Protein AF-J5MCQ5-F1 (afdb_monomer)

Structure (mmCIF, N/CA/C/O backbone):
data_AF-J5MCQ5-F1
#
_entry.id   AF-J5MCQ5-F1
#
loop_
_atom_site.group_PDB
_atom_site.id
_atom_site.type_symbol
_atom_site.label_atom_id
_atom_site.label_alt_id
_atom_site.label_comp_id
_atom_site.label_asym_id
_atom_site.label_entity_id
_atom_site.label_seq_id
_atom_site.pdbx_PDB_ins_code
_atom_site.Cartn_x
_atom_site.Cartn_y
_atom_site.Cartn_z
_atom_site.occupancy
_atom_site.B_iso_or_equiv
_atom_site.auth_seq_id
_atom_site.auth_comp_id
_atom_site.auth_asym_id
_atom_site.auth_atom_id
_atom_site.pdbx_PDB_model_num
ATOM 1 N N . MET A 1 1 ? -1.131 19.611 -17.550 1.00 36.88 1 MET A N 1
ATOM 2 C CA . MET A 1 1 ? -1.853 19.933 -16.299 1.00 36.88 1 MET A CA 1
ATOM 3 C C . MET A 1 1 ? -2.097 18.632 -15.542 1.00 36.88 1 MET A C 1
ATOM 5 O O . MET A 1 1 ? -2.861 17.817 -16.050 1.00 36.88 1 MET A O 1
ATOM 9 N N . PRO A 1 2 ? -1.422 18.353 -14.414 1.00 51.66 2 PRO A N 1
ATOM 10 C CA . PRO A 1 2 ? -1.713 17.150 -13.644 1.00 51.66 2 PRO A CA 1
ATOM 11 C C . PRO A 1 2 ? -3.091 17.319 -12.992 1.00 51.66 2 PRO A C 1
ATOM 13 O O . PRO A 1 2 ? -3.365 18.347 -12.376 1.00 51.66 2 PRO A O 1
ATOM 16 N N . ARG A 1 3 ? -3.984 16.336 -13.164 1.00 49.41 3 ARG A N 1
ATOM 17 C CA . ARG A 1 3 ? -5.259 16.294 -12.436 1.00 49.41 3 ARG A CA 1
ATOM 18 C C . ARG A 1 3 ? -4.943 16.283 -10.940 1.00 49.41 3 ARG A C 1
ATOM 20 O O . ARG A 1 3 ? -4.369 15.310 -10.451 1.00 49.41 3 ARG A O 1
ATOM 27 N N . LEU A 1 4 ? -5.325 17.346 -10.234 1.00 56.19 4 LEU A N 1
ATOM 28 C CA . LEU A 1 4 ? -5.445 17.340 -8.782 1.00 56.19 4 LEU A CA 1
ATOM 29 C C . LEU A 1 4 ? -6.430 16.220 -8.453 1.00 56.19 4 LEU A C 1
ATOM 31 O O . LEU A 1 4 ? -7.622 16.335 -8.731 1.00 56.19 4 LEU A O 1
ATOM 35 N N . ARG A 1 5 ? -5.920 15.082 -7.973 1.00 52.53 5 ARG A N 1
ATOM 36 C CA . ARG A 1 5 ? -6.782 14.027 -7.450 1.00 52.53 5 ARG A CA 1
ATOM 37 C C . ARG A 1 5 ? -7.557 14.674 -6.317 1.00 52.53 5 ARG A C 1
ATOM 39 O O . ARG A 1 5 ? -6.943 15.187 -5.385 1.00 52.53 5 ARG A O 1
ATOM 46 N N . HIS A 1 6 ? -8.875 14.713 -6.448 1.00 55.25 6 HIS A N 1
ATOM 47 C CA . HIS A 1 6 ? -9.743 15.139 -5.370 1.00 55.25 6 HIS A CA 1
ATOM 48 C C . HIS A 1 6 ? -9.400 14.259 -4.166 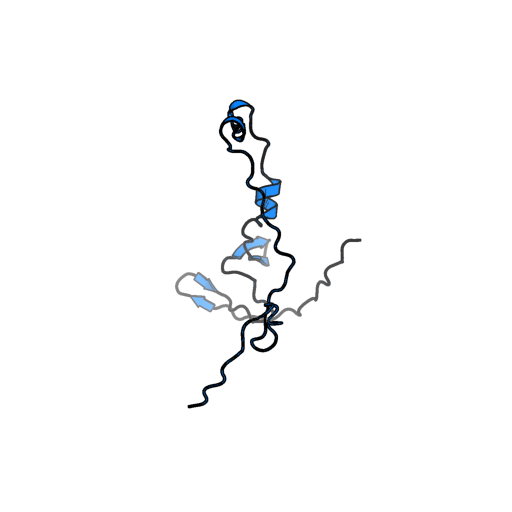1.00 55.25 6 HIS A C 1
ATOM 50 O O . HIS A 1 6 ? -9.578 13.043 -4.207 1.00 55.25 6 HIS A O 1
ATOM 56 N N . TYR A 1 7 ? -8.813 14.863 -3.134 1.00 57.47 7 TYR A N 1
ATOM 57 C CA . TYR A 1 7 ? -8.758 14.262 -1.815 1.00 57.47 7 TYR A CA 1
ATOM 58 C C . TYR A 1 7 ? -10.190 14.350 -1.297 1.00 57.47 7 TYR A C 1
ATOM 60 O O . TYR A 1 7 ? -10.590 15.350 -0.705 1.00 57.47 7 TYR A O 1
ATOM 68 N N . GLU A 1 8 ? -11.014 13.367 -1.653 1.00 59.69 8 GLU A N 1
ATOM 69 C CA . GLU A 1 8 ? -12.301 13.187 -1.000 1.00 59.69 8 GLU A CA 1
ATOM 70 C C . GLU A 1 8 ? -11.990 12.834 0.452 1.00 59.69 8 GLU A C 1
ATOM 72 O O . GLU A 1 8 ? -11.628 11.705 0.786 1.00 59.69 8 GLU A O 1
ATOM 77 N N . THR A 1 9 ? -12.027 13.855 1.308 1.00 65.81 9 THR A N 1
ATOM 78 C CA . THR A 1 9 ? -11.849 13.720 2.748 1.00 65.81 9 THR A CA 1
ATOM 79 C C . THR A 1 9 ? -12.981 12.849 3.272 1.00 65.81 9 THR A C 1
ATOM 81 O O . THR A 1 9 ? -14.069 13.339 3.575 1.00 65.81 9 THR A O 1
ATOM 84 N N . THR A 1 10 ? -12.740 11.544 3.361 1.00 72.12 10 THR A N 1
ATOM 85 C CA . THR A 1 10 ? -13.653 10.645 4.064 1.00 72.12 10 THR A CA 1
ATOM 86 C C . THR A 1 10 ? -13.663 11.084 5.530 1.00 72.12 10 THR A C 1
ATOM 88 O O . THR A 1 10 ? -12.587 11.231 6.120 1.00 72.12 10 THR A O 1
ATOM 91 N N . PRO A 1 11 ? -14.836 11.363 6.125 1.00 79.44 11 PRO A N 1
ATOM 92 C CA . PRO A 1 11 ? -14.906 11.826 7.503 1.00 79.44 11 PRO A CA 1
ATOM 93 C C . PRO A 1 11 ? -14.273 10.785 8.439 1.00 79.44 11 PRO A C 1
ATOM 95 O O . PRO A 1 11 ? -14.470 9.584 8.232 1.00 79.44 11 PRO A O 1
ATOM 98 N N . PRO A 1 12 ? -13.512 11.211 9.464 1.00 80.88 12 PRO A N 1
ATOM 99 C CA . PRO A 1 12 ? -12.844 10.285 10.368 1.00 80.88 12 PRO A CA 1
ATOM 100 C C . PRO A 1 12 ? -13.876 9.396 11.069 1.00 80.88 12 PRO A C 1
ATOM 102 O O . PRO A 1 12 ? -14.873 9.888 11.599 1.00 80.88 12 PRO A O 1
ATOM 105 N N . ARG A 1 13 ? -13.634 8.082 11.086 1.00 83.12 13 ARG A N 1
ATOM 106 C CA . ARG A 1 13 ? -14.445 7.124 11.845 1.00 83.12 13 ARG A CA 1
ATOM 107 C C . ARG A 1 13 ? -13.689 6.645 13.074 1.00 83.12 13 ARG A C 1
ATOM 109 O O . ARG A 1 13 ? -12.519 6.278 12.996 1.00 83.12 13 ARG A O 1
ATOM 116 N N . GLU A 1 14 ? -14.389 6.598 14.200 1.00 86.62 14 GLU A N 1
ATOM 117 C CA . GLU A 1 14 ? -13.889 5.951 15.406 1.00 86.62 14 GLU A CA 1
ATOM 118 C C . GLU A 1 14 ? -14.000 4.428 15.252 1.00 86.62 14 GLU A C 1
ATOM 120 O O . GLU A 1 14 ? -15.057 3.894 14.907 1.00 86.62 14 GLU A O 1
ATOM 125 N N . ALA A 1 15 ? -12.897 3.719 15.490 1.00 87.00 15 ALA A N 1
ATOM 126 C CA . ALA A 1 15 ? -12.843 2.265 15.428 1.00 87.00 15 ALA A CA 1
ATOM 127 C C . ALA A 1 15 ? -12.377 1.697 16.769 1.00 87.00 15 ALA A C 1
ATOM 129 O O . ALA A 1 15 ? -11.441 2.194 17.395 1.00 87.00 15 ALA A O 1
ATOM 130 N N . LYS A 1 16 ? -13.013 0.606 17.202 1.00 89.75 16 LYS A N 1
ATOM 131 C CA . LYS A 1 16 ? -12.652 -0.065 18.450 1.00 89.75 16 LYS A CA 1
ATOM 132 C C . LYS A 1 16 ? -11.384 -0.900 18.270 1.00 89.75 16 LYS A C 1
ATOM 134 O O . LYS A 1 16 ? -11.313 -1.767 17.398 1.00 89.75 16 LYS A O 1
ATOM 139 N N . LEU A 1 17 ? -10.415 -0.680 19.153 1.00 90.50 17 LEU A N 1
ATOM 140 C CA . LEU A 1 17 ? -9.206 -1.491 19.259 1.00 90.50 17 LEU A CA 1
ATOM 141 C C . LEU A 1 17 ? -9.517 -2.822 19.949 1.00 90.50 17 LEU A C 1
ATOM 143 O O . LEU A 1 17 ? -10.204 -2.861 20.972 1.00 90.50 17 LEU A O 1
ATOM 147 N N . PHE A 1 18 ? -8.983 -3.913 19.410 1.00 93.31 18 PHE A N 1
ATOM 148 C CA . PHE A 1 18 ? -9.085 -5.237 20.014 1.00 93.31 18 PHE A CA 1
ATOM 149 C C . PHE A 1 18 ? -7.710 -5.900 20.116 1.00 93.31 18 PHE A C 1
ATOM 151 O O . PHE A 1 18 ? -6.7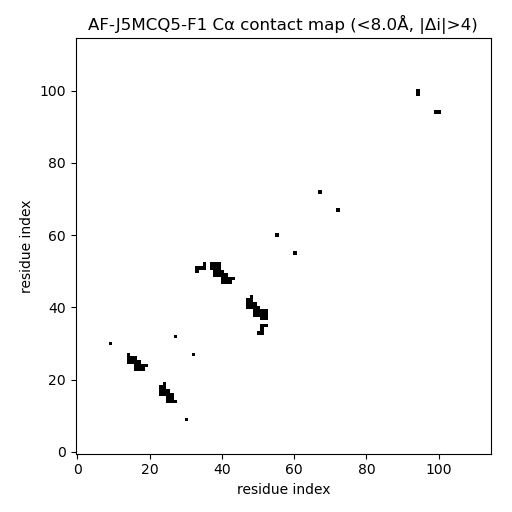50 -5.510 19.451 1.00 93.31 18 PHE A O 1
ATOM 158 N N . ARG A 1 19 ? -7.593 -6.891 21.001 1.00 94.19 19 ARG A N 1
ATOM 159 C CA . ARG A 1 19 ? -6.381 -7.701 21.161 1.00 94.19 19 ARG A CA 1
ATOM 160 C C . ARG A 1 19 ? -6.568 -9.025 20.426 1.00 94.19 19 ARG A C 1
ATOM 162 O O . ARG A 1 19 ? -7.576 -9.695 20.628 1.00 94.19 19 ARG A O 1
ATOM 169 N N . ASN A 1 20 ? -5.597 -9.397 19.597 1.00 91.44 20 ASN A N 1
ATOM 170 C CA . ASN A 1 20 ? -5.461 -10.733 19.028 1.00 91.44 20 ASN A CA 1
ATOM 171 C C . ASN A 1 20 ? -4.247 -11.397 19.687 1.00 91.44 20 ASN A C 1
ATOM 173 O O . ASN A 1 20 ? -3.104 -11.127 19.324 1.00 91.44 20 ASN A O 1
ATOM 177 N N . ASN A 1 21 ? -4.483 -12.226 20.704 1.00 88.69 21 ASN A N 1
ATOM 178 C CA . ASN A 1 21 ? -3.429 -12.812 21.533 1.00 88.69 21 ASN A CA 1
ATOM 179 C C . ASN A 1 21 ? -2.492 -11.735 22.121 1.00 88.69 21 ASN A C 1
ATOM 181 O O . ASN A 1 21 ? -2.883 -10.986 23.015 1.00 88.69 21 ASN A O 1
ATOM 185 N N . LYS A 1 22 ? -1.256 -11.640 21.613 1.00 92.12 22 LYS A N 1
ATOM 186 C CA . LYS A 1 22 ? -0.241 -10.668 22.053 1.00 92.12 22 LYS A CA 1
ATOM 187 C C . LYS A 1 22 ? -0.213 -9.387 21.210 1.00 92.12 22 LYS A C 1
ATOM 189 O O . LYS A 1 22 ? 0.423 -8.422 21.626 1.00 92.12 22 LYS A O 1
ATOM 194 N N . SER A 1 23 ? -0.895 -9.344 20.066 1.00 91.19 23 SER A N 1
ATOM 195 C CA . SER A 1 23 ? -0.930 -8.186 19.168 1.00 91.19 23 SER A CA 1
ATOM 196 C C . SER A 1 23 ? -2.203 -7.357 19.343 1.00 91.19 23 SER A C 1
ATOM 198 O O . SER A 1 23 ? -3.252 -7.839 19.774 1.00 91.19 23 SER A O 1
ATOM 200 N N . GLN A 1 24 ? -2.098 -6.067 19.041 1.00 91.50 24 GLN A N 1
ATOM 201 C CA . GLN A 1 24 ? -3.235 -5.157 18.950 1.00 91.50 24 GLN A CA 1
ATOM 202 C C . GLN A 1 24 ? -3.695 -5.080 17.495 1.00 91.50 24 GLN A C 1
ATOM 204 O O . GLN A 1 24 ? -2.867 -5.078 16.586 1.00 91.50 24 GLN A O 1
ATOM 209 N N . ALA A 1 25 ? -5.004 -5.028 17.279 1.00 90.88 25 ALA A N 1
ATOM 210 C CA . ALA A 1 25 ? -5.602 -4.980 15.957 1.00 90.88 25 ALA A CA 1
ATOM 211 C C . ALA A 1 25 ? -6.773 -3.988 15.920 1.00 90.88 25 ALA A C 1
ATOM 213 O O . ALA A 1 25 ? -7.447 -3.740 16.925 1.00 90.88 25 ALA A O 1
ATOM 214 N N . VAL A 1 26 ? -7.004 -3.426 14.737 1.00 91.12 26 VAL A N 1
ATOM 215 C CA . VAL A 1 26 ? -8.143 -2.565 14.413 1.00 91.12 26 VAL A CA 1
ATOM 216 C C . VAL A 1 26 ? -8.875 -3.182 13.228 1.00 91.12 26 VAL A C 1
ATOM 218 O O . VAL A 1 26 ? -8.243 -3.705 12.311 1.00 91.12 26 VAL A O 1
ATOM 221 N N . ARG A 1 27 ? -10.210 -3.188 13.260 1.00 90.94 27 ARG A N 1
ATOM 222 C CA . ARG A 1 27 ? -11.003 -3.594 12.094 1.00 90.94 27 ARG A CA 1
ATOM 223 C C . ARG A 1 27 ? -11.100 -2.387 11.181 1.00 90.94 27 ARG A C 1
ATOM 225 O O . ARG A 1 27 ? -11.582 -1.350 11.625 1.00 90.94 27 ARG A O 1
ATOM 232 N N . ILE A 1 28 ? -10.637 -2.523 9.947 1.00 89.69 28 ILE A N 1
ATOM 233 C CA . ILE A 1 28 ? -10.713 -1.455 8.953 1.00 89.69 28 ILE A CA 1
ATOM 234 C C . ILE A 1 28 ? -12.131 -1.486 8.359 1.00 89.69 28 ILE A C 1
ATOM 236 O O . ILE A 1 28 ? -12.520 -2.524 7.821 1.00 89.69 28 ILE A O 1
ATOM 240 N N . PRO A 1 29 ? -12.946 -0.422 8.511 1.00 88.75 29 PRO A N 1
ATOM 241 C CA . PRO A 1 29 ? -14.246 -0.332 7.847 1.00 88.75 29 PRO A CA 1
ATOM 242 C C . PRO A 1 29 ? -14.081 -0.312 6.322 1.00 88.75 29 PRO A C 1
ATOM 244 O O . PRO A 1 29 ? -13.061 0.169 5.838 1.00 88.75 29 PRO A O 1
ATOM 247 N N . ALA A 1 30 ? -15.098 -0.751 5.575 1.00 86.94 30 ALA A N 1
ATOM 248 C CA . ALA A 1 30 ? -15.053 -0.828 4.107 1.00 86.94 30 ALA A CA 1
ATOM 249 C C . ALA A 1 30 ? -14.686 0.509 3.428 1.00 86.94 30 ALA A C 1
ATOM 251 O O . ALA A 1 30 ? -13.948 0.520 2.451 1.00 86.94 30 ALA A O 1
ATOM 252 N N . ASP A 1 31 ? -15.116 1.643 3.994 1.00 84.56 31 ASP A N 1
ATOM 253 C CA . ASP A 1 31 ? -14.783 2.984 3.483 1.00 84.56 31 ASP A CA 1
ATOM 254 C C . ASP A 1 31 ? -13.267 3.282 3.488 1.00 84.56 31 ASP A C 1
ATOM 256 O O . ASP A 1 31 ? -12.7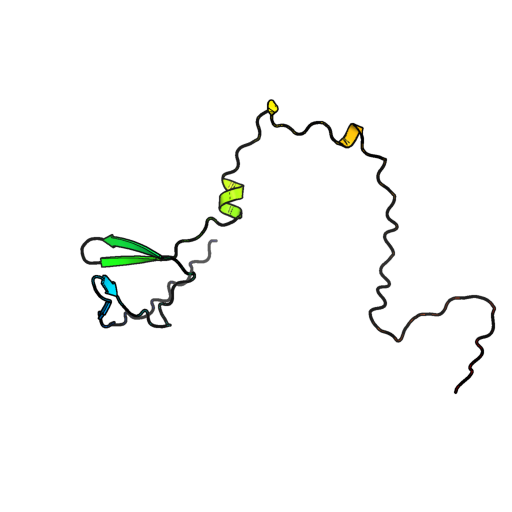98 4.138 2.744 1.00 84.56 31 ASP A O 1
ATOM 260 N N . PHE A 1 32 ? -12.503 2.597 4.346 1.00 86.56 32 PHE A N 1
ATOM 261 C CA . PHE A 1 32 ? -11.058 2.778 4.533 1.00 86.56 32 PHE A CA 1
ATOM 262 C C . PHE A 1 32 ? -10.251 1.562 4.062 1.00 86.56 32 PHE A C 1
ATOM 264 O O . PHE A 1 32 ? -9.081 1.418 4.427 1.00 86.56 32 PHE A O 1
ATOM 271 N N . GLU A 1 33 ? -10.866 0.658 3.298 1.00 85.75 33 GLU A N 1
ATOM 272 C CA . GLU A 1 33 ? -10.201 -0.542 2.806 1.00 85.75 33 GLU A CA 1
ATOM 273 C C . GLU A 1 33 ? -9.020 -0.169 1.899 1.00 85.75 33 GLU A C 1
ATOM 275 O O . GLU A 1 33 ? -9.140 0.601 0.944 1.00 85.75 33 GLU A O 1
ATOM 280 N N . LEU A 1 34 ? -7.841 -0.694 2.234 1.00 87.44 34 LEU A N 1
ATOM 281 C CA . LEU A 1 34 ? -6.623 -0.440 1.477 1.00 87.44 34 LEU A CA 1
ATOM 282 C C . LEU A 1 34 ? -6.474 -1.481 0.364 1.00 87.44 34 LEU A C 1
ATOM 284 O O . LEU A 1 34 ? -6.733 -2.661 0.593 1.00 87.44 34 LEU A O 1
ATOM 288 N N . PRO A 1 35 ? -6.006 -1.085 -0.831 1.00 83.75 35 PRO A N 1
ATOM 289 C CA . PRO A 1 35 ? -5.793 -2.028 -1.915 1.00 83.75 35 PRO A CA 1
ATOM 290 C C . PRO A 1 35 ? -4.590 -2.944 -1.633 1.00 83.75 35 PRO A C 1
ATOM 292 O O . PRO A 1 35 ? -3.490 -2.470 -1.338 1.00 83.75 35 PRO A O 1
ATOM 295 N N . GLY A 1 36 ? -4.784 -4.249 -1.834 1.00 83.56 36 GLY A N 1
ATOM 296 C CA . GLY A 1 36 ? -3.744 -5.279 -1.750 1.00 83.56 36 GLY A CA 1
ATOM 297 C C . GLY A 1 36 ? -3.660 -5.991 -0.396 1.00 83.56 36 GLY A C 1
ATOM 298 O O . GLY A 1 36 ? -4.355 -5.655 0.552 1.00 83.56 36 GLY A O 1
ATOM 299 N N . ASP A 1 37 ? -2.771 -6.986 -0.307 1.00 83.75 37 ASP A N 1
ATOM 300 C CA . ASP A 1 37 ? -2.708 -7.895 0.855 1.00 83.75 37 ASP A CA 1
ATOM 301 C C . ASP A 1 37 ? -1.690 -7.472 1.926 1.00 83.75 37 ASP A C 1
ATOM 303 O O . ASP A 1 37 ? -1.564 -8.111 2.973 1.00 83.75 37 ASP A O 1
ATOM 307 N N . ARG A 1 38 ? -0.868 -6.454 1.643 1.00 84.81 38 ARG A N 1
ATOM 308 C CA . ARG A 1 38 ? 0.253 -6.045 2.499 1.00 84.81 38 ARG A CA 1
ATOM 309 C C . ARG A 1 38 ? 0.253 -4.543 2.712 1.00 84.81 38 ARG A C 1
ATOM 311 O O . ARG A 1 38 ? 0.107 -3.775 1.763 1.00 84.81 38 ARG A O 1
ATOM 318 N N . VAL A 1 39 ? 0.520 -4.142 3.949 1.00 90.62 39 VAL A N 1
ATOM 319 C CA . VAL A 1 39 ? 0.604 -2.741 4.365 1.00 90.62 39 VAL A CA 1
ATOM 320 C C . VAL A 1 39 ? 1.914 -2.474 5.100 1.00 90.62 39 VAL A C 1
ATOM 322 O O . VAL A 1 39 ? 2.436 -3.345 5.796 1.00 90.62 39 VAL A O 1
ATOM 325 N N . MET A 1 40 ? 2.447 -1.273 4.919 1.00 89.31 40 MET A N 1
ATOM 326 C CA . MET A 1 40 ? 3.541 -0.708 5.691 1.00 89.31 40 MET A CA 1
ATOM 327 C C . MET A 1 40 ? 2.947 0.145 6.809 1.00 89.31 40 MET A C 1
ATOM 329 O O . MET A 1 4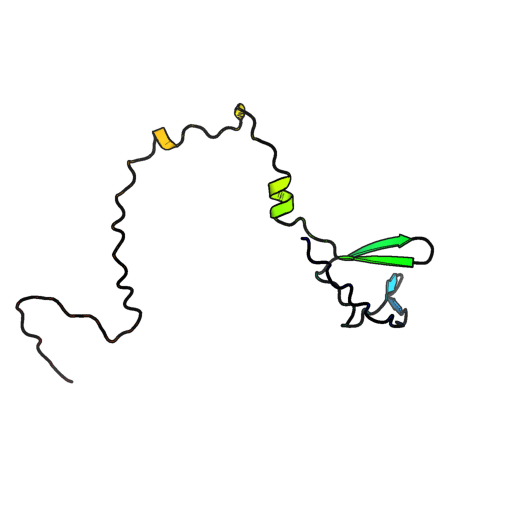0 ? 1.962 0.851 6.598 1.00 89.31 40 MET A O 1
ATOM 333 N N . ILE A 1 41 ? 3.534 0.066 7.999 1.00 91.06 41 ILE A N 1
ATOM 334 C CA . ILE A 1 41 ? 3.068 0.799 9.173 1.00 91.06 41 ILE A CA 1
ATOM 335 C C . ILE A 1 41 ? 4.199 1.708 9.646 1.00 91.06 41 ILE A C 1
ATOM 337 O O . ILE A 1 41 ? 5.285 1.233 9.978 1.00 91.06 41 ILE A O 1
ATOM 341 N N . HIS A 1 42 ? 3.923 3.006 9.707 1.00 92.38 42 HIS A N 1
ATOM 342 C CA . HIS A 1 42 ? 4.817 4.034 10.223 1.00 92.38 42 HIS A CA 1
ATOM 343 C C . HIS A 1 42 ? 4.190 4.688 11.452 1.00 92.38 42 HIS A C 1
ATOM 345 O O . HIS A 1 42 ? 2.974 4.856 11.530 1.00 92.38 42 HIS A O 1
ATOM 351 N N . ARG A 1 43 ? 5.018 5.071 12.423 1.00 92.88 43 ARG A N 1
ATOM 352 C CA . ARG A 1 43 ? 4.570 5.826 13.593 1.00 92.88 43 ARG A CA 1
ATOM 353 C C . ARG A 1 43 ? 5.163 7.224 13.538 1.00 92.88 43 ARG A C 1
ATOM 355 O O . ARG A 1 43 ? 6.382 7.361 13.520 1.00 92.88 43 ARG A O 1
ATOM 362 N N . ASP A 1 44 ? 4.294 8.222 13.545 1.00 93.44 44 ASP A N 1
ATOM 363 C CA . ASP A 1 44 ? 4.649 9.637 13.600 1.00 93.44 44 ASP A CA 1
ATOM 364 C C . ASP A 1 44 ? 4.056 10.238 14.881 1.00 93.44 44 ASP A C 1
ATOM 366 O O . ASP A 1 44 ? 2.866 10.554 14.956 1.00 93.44 44 ASP A O 1
ATOM 370 N N . GLY A 1 45 ? 4.866 10.263 15.943 1.00 93.69 45 GLY A N 1
ATOM 371 C CA . GLY A 1 45 ? 4.430 10.624 17.294 1.00 93.69 45 GLY A CA 1
ATOM 372 C C . GLY A 1 45 ? 3.282 9.738 17.796 1.00 93.69 45 GLY A C 1
ATOM 373 O O . GLY A 1 45 ? 3.454 8.536 18.042 1.00 93.69 45 GLY A O 1
ATOM 374 N N . ASP A 1 46 ? 2.101 10.342 17.922 1.00 90.44 46 ASP A N 1
ATOM 375 C CA . ASP A 1 46 ? 0.867 9.683 18.373 1.00 90.44 46 ASP A CA 1
ATOM 376 C C . ASP A 1 46 ? -0.003 9.159 17.223 1.00 90.44 46 ASP A C 1
ATOM 378 O O . ASP A 1 46 ? -1.071 8.588 17.449 1.00 90.44 46 ASP A O 1
ATOM 382 N N . ARG A 1 47 ? 0.441 9.332 15.975 1.00 89.25 47 ARG A N 1
ATOM 383 C CA . ARG A 1 47 ? -0.276 8.881 14.782 1.00 89.25 47 ARG A CA 1
ATOM 384 C C . ARG A 1 47 ? 0.343 7.596 14.254 1.00 89.25 47 ARG A C 1
ATOM 386 O O . ARG A 1 47 ? 1.562 7.462 14.157 1.00 89.25 47 ARG A O 1
ATOM 393 N N . LEU A 1 48 ? -0.518 6.657 13.878 1.00 90.62 48 LEU A N 1
ATOM 394 C CA . LEU A 1 48 ? -0.130 5.464 13.139 1.00 90.62 48 LEU A CA 1
ATOM 395 C C . LEU A 1 48 ? -0.553 5.651 11.681 1.00 90.62 48 LEU A C 1
ATOM 397 O O . LEU A 1 48 ? -1.741 5.784 11.392 1.00 90.62 48 LEU A O 1
ATOM 401 N N . ILE A 1 49 ? 0.420 5.689 10.781 1.00 90.69 49 ILE A N 1
ATOM 402 C CA . ILE A 1 49 ? 0.221 5.856 9.343 1.00 90.69 49 ILE A CA 1
ATOM 403 C C . ILE A 1 49 ? 0.341 4.471 8.713 1.00 90.69 49 ILE A C 1
ATOM 405 O O . ILE A 1 49 ? 1.349 3.788 8.892 1.00 90.69 49 ILE A O 1
ATOM 409 N N . ILE A 1 50 ? -0.702 4.039 8.009 1.00 90.25 50 ILE A N 1
ATOM 410 C CA . ILE A 1 50 ? -0.756 2.733 7.350 1.00 90.25 50 ILE A CA 1
ATOM 411 C C . ILE A 1 50 ? -0.861 2.978 5.848 1.00 90.25 50 ILE A C 1
ATOM 413 O O . ILE A 1 50 ? -1.799 3.631 5.395 1.00 90.25 50 ILE A O 1
ATOM 417 N N . GLU A 1 51 ? 0.085 2.445 5.082 1.00 88.88 51 GLU A N 1
ATOM 418 C CA . GLU A 1 51 ? 0.148 2.620 3.630 1.00 88.88 51 GLU A CA 1
ATOM 419 C C . GLU A 1 51 ? 0.187 1.263 2.918 1.00 88.88 51 GLU A C 1
ATOM 421 O O . GLU A 1 51 ? 0.845 0.339 3.395 1.00 88.88 51 GLU A O 1
ATOM 426 N N . PRO A 1 52 ? -0.484 1.093 1.768 1.00 88.31 52 PRO A N 1
ATOM 427 C CA . PRO A 1 52 ? -0.407 -0.151 1.015 1.00 88.31 52 PRO A CA 1
ATOM 428 C C . PRO A 1 52 ? 0.999 -0.338 0.435 1.00 88.31 52 PRO A C 1
ATOM 430 O O . PRO A 1 52 ? 1.561 0.570 -0.185 1.00 88.31 52 PRO A O 1
ATOM 433 N N . VAL A 1 53 ? 1.558 -1.543 0.572 1.00 83.56 53 VAL A N 1
ATOM 434 C CA . VAL A 1 53 ? 2.838 -1.882 -0.061 1.00 83.56 53 VAL A CA 1
ATOM 435 C C . VAL A 1 53 ? 2.599 -2.048 -1.555 1.00 83.56 53 VAL A C 1
ATOM 437 O O . VAL A 1 53 ? 2.154 -3.098 -2.025 1.00 83.56 53 VAL A O 1
ATOM 440 N N . ARG A 1 54 ? 2.919 -1.010 -2.328 1.00 72.44 54 ARG A N 1
ATOM 441 C CA . ARG A 1 54 ? 2.925 -1.104 -3.788 1.00 72.44 54 ARG A CA 1
ATOM 442 C C . ARG A 1 54 ? 4.085 -2.001 -4.203 1.00 72.44 54 ARG A C 1
ATOM 444 O O . ARG A 1 54 ? 5.247 -1.670 -3.980 1.00 72.44 54 ARG A O 1
ATOM 451 N N . ARG A 1 55 ? 3.783 -3.150 -4.814 1.00 67.38 55 ARG A N 1
ATOM 452 C CA . ARG A 1 55 ? 4.797 -3.867 -5.599 1.00 67.38 55 ARG A CA 1
ATOM 453 C C . ARG A 1 55 ? 5.251 -2.914 -6.704 1.00 67.38 55 ARG A C 1
ATOM 455 O O . ARG A 1 55 ? 4.400 -2.228 -7.271 1.00 67.38 55 ARG A O 1
ATOM 462 N N . LYS A 1 56 ? 6.564 -2.849 -6.965 1.00 64.62 56 LYS A N 1
ATOM 463 C CA . LYS A 1 56 ? 7.118 -2.032 -8.056 1.00 64.62 56 LYS A CA 1
ATOM 464 C C . LYS A 1 56 ? 6.287 -2.297 -9.305 1.00 64.62 56 LYS A C 1
ATOM 466 O O . LYS A 1 56 ? 6.101 -3.459 -9.676 1.00 64.62 56 LYS A O 1
ATOM 471 N N . ASN A 1 57 ? 5.730 -1.242 -9.890 1.00 68.19 57 ASN A N 1
ATOM 472 C CA . ASN A 1 57 ? 5.019 -1.379 -11.148 1.00 68.19 57 ASN A CA 1
ATOM 473 C C . ASN A 1 57 ? 6.034 -1.882 -12.187 1.00 68.19 57 ASN A C 1
ATOM 475 O O . ASN A 1 57 ? 7.218 -1.559 -12.085 1.00 68.19 57 ASN A O 1
ATOM 479 N N . LEU A 1 58 ? 5.602 -2.656 -13.185 1.00 74.44 58 LEU A N 1
ATOM 480 C CA . LEU A 1 58 ? 6.477 -3.030 -14.300 1.00 74.44 58 LEU A CA 1
ATOM 481 C C . LEU A 1 58 ? 7.165 -1.782 -14.885 1.00 74.44 58 LEU A C 1
ATOM 483 O O . LEU A 1 58 ? 8.340 -1.830 -15.222 1.00 74.44 58 LEU A O 1
ATOM 487 N N . LEU A 1 59 ? 6.467 -0.642 -14.885 1.00 78.25 59 LEU A N 1
ATOM 488 C CA . LEU A 1 59 ? 7.022 0.660 -15.258 1.00 78.25 59 LEU A CA 1
ATOM 489 C C . LEU A 1 59 ? 8.200 1.110 -14.380 1.00 78.25 59 LEU A C 1
ATOM 491 O O . LEU A 1 59 ? 9.191 1.589 -14.918 1.00 78.25 59 LEU A O 1
ATOM 495 N N . ASP A 1 60 ? 8.129 0.928 -13.060 1.00 79.69 60 ASP A N 1
ATOM 496 C CA . ASP A 1 60 ? 9.221 1.292 -12.144 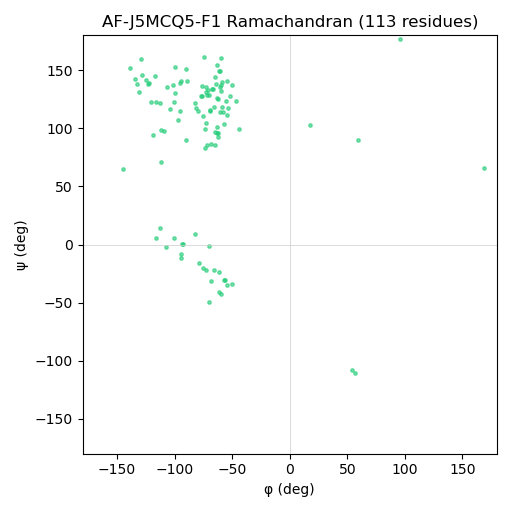1.00 79.69 60 ASP A CA 1
ATOM 497 C C . ASP A 1 60 ? 10.439 0.379 -12.341 1.00 79.69 60 ASP A C 1
ATOM 499 O O . ASP A 1 60 ? 11.579 0.799 -12.149 1.00 79.69 60 ASP A O 1
ATOM 503 N N . VAL A 1 61 ? 10.201 -0.882 -12.716 1.00 81.56 61 VAL A N 1
ATOM 504 C CA . VAL A 1 61 ? 11.264 -1.839 -13.044 1.00 81.56 61 VAL A CA 1
ATOM 505 C C . VAL A 1 61 ? 11.937 -1.452 -14.357 1.00 81.56 61 VAL A C 1
ATOM 507 O O . VAL A 1 61 ? 13.158 -1.344 -14.390 1.00 81.56 61 VAL A O 1
ATOM 510 N N . LEU A 1 62 ? 11.152 -1.189 -15.406 1.00 83.88 62 LEU A N 1
ATOM 511 C CA . LEU A 1 62 ? 11.661 -0.773 -16.716 1.00 83.88 62 LEU A CA 1
ATOM 512 C C . LEU A 1 62 ? 12.428 0.553 -16.637 1.00 83.88 62 LEU A C 1
ATOM 514 O O . LEU A 1 62 ? 13.488 0.676 -17.239 1.00 83.88 62 LEU A O 1
ATOM 518 N N . ALA A 1 63 ? 11.937 1.518 -15.855 1.00 84.62 63 ALA A N 1
ATOM 519 C CA . ALA A 1 63 ? 12.608 2.802 -15.654 1.00 84.62 63 ALA A CA 1
ATOM 520 C C . ALA A 1 63 ? 13.959 2.680 -14.922 1.00 84.62 63 ALA A C 1
ATOM 522 O O . ALA A 1 63 ? 14.790 3.578 -15.026 1.00 84.62 63 ALA A O 1
ATOM 523 N N . GLY A 1 64 ? 14.174 1.593 -14.175 1.00 83.62 64 GLY A N 1
ATOM 524 C CA . GLY A 1 64 ? 15.420 1.318 -13.459 1.00 83.62 64 GLY A CA 1
ATOM 525 C C . GLY A 1 64 ? 16.431 0.465 -14.229 1.00 83.62 64 GLY A C 1
ATOM 526 O O . GLY A 1 64 ? 17.486 0.158 -13.671 1.00 83.62 64 GLY A O 1
ATOM 527 N N . LEU A 1 65 ? 16.128 0.044 -15.462 1.00 89.69 65 LEU A N 1
ATOM 528 C CA . LEU A 1 65 ? 17.056 -0.747 -16.271 1.00 89.69 65 LEU A CA 1
ATOM 529 C C . LEU A 1 65 ? 18.209 0.130 -16.777 1.00 89.69 65 LEU A C 1
ATOM 531 O O . LEU A 1 65 ? 17.995 1.210 -17.324 1.00 89.69 65 LEU A O 1
ATOM 535 N N . GLN A 1 66 ? 19.437 -0.355 -16.595 1.00 87.81 66 GLN A N 1
ATOM 536 C CA . GLN A 1 66 ? 20.642 0.265 -17.143 1.00 87.81 66 GLN A CA 1
ATOM 537 C C . GLN A 1 66 ? 20.941 -0.308 -18.536 1.00 87.81 66 GLN A C 1
ATOM 539 O O . GLN A 1 66 ? 20.583 -1.462 -18.795 1.00 87.81 66 GLN A O 1
ATOM 544 N N . PRO A 1 67 ? 21.588 0.463 -19.431 1.00 87.00 67 PRO A N 1
ATOM 545 C CA . PRO A 1 67 ? 22.076 -0.066 -20.700 1.00 87.00 67 PRO A CA 1
ATOM 546 C C . PRO A 1 67 ? 22.987 -1.279 -20.478 1.00 87.00 67 PRO A C 1
ATOM 548 O O . PRO A 1 67 ? 23.789 -1.283 -19.544 1.00 87.00 67 PRO A O 1
ATOM 551 N N . LEU A 1 68 ? 22.858 -2.288 -21.341 1.00 84.94 68 LEU A N 1
ATOM 552 C CA . LEU A 1 68 ? 23.759 -3.442 -21.353 1.00 84.94 68 LEU A CA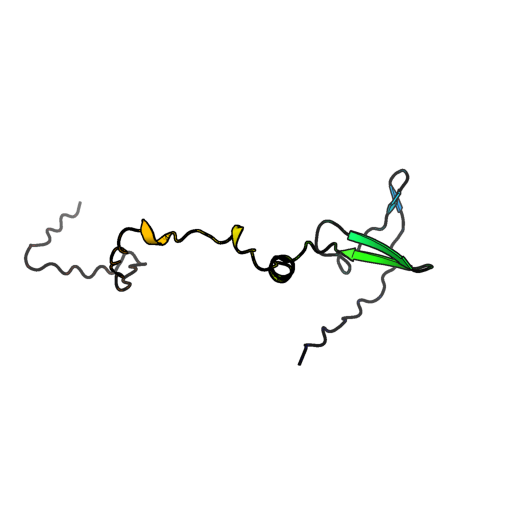 1
ATOM 553 C C . LEU A 1 68 ? 25.174 -2.990 -21.728 1.00 84.94 68 LEU A C 1
ATOM 555 O O . LEU A 1 68 ? 25.345 -2.074 -22.539 1.00 84.94 68 LEU A O 1
ATOM 559 N N . SER A 1 69 ? 26.181 -3.622 -21.131 1.00 85.94 69 SER A N 1
ATOM 560 C CA . SER A 1 69 ? 27.573 -3.399 -21.502 1.00 85.94 69 SER A CA 1
ATOM 561 C C . SER A 1 69 ? 27.904 -4.085 -22.837 1.00 85.94 69 SER A C 1
ATOM 563 O O . SER A 1 69 ? 27.160 -4.964 -23.279 1.00 85.94 69 SER A O 1
ATOM 565 N N . PRO A 1 70 ? 28.992 -3.682 -23.524 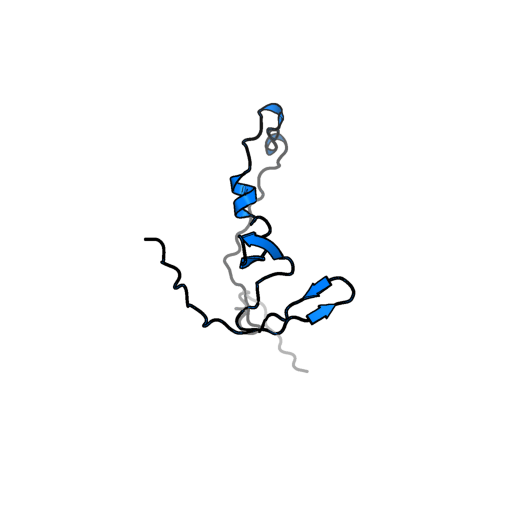1.00 83.19 70 PRO A N 1
ATOM 566 C CA . PRO A 1 70 ? 29.357 -4.237 -24.829 1.00 83.19 70 PRO A CA 1
ATOM 567 C C . PRO A 1 70 ? 29.542 -5.760 -24.842 1.00 83.19 70 PRO A C 1
ATOM 569 O O . PRO A 1 70 ? 29.283 -6.395 -25.859 1.00 83.19 70 PRO A O 1
ATOM 572 N N . GLU A 1 71 ? 29.976 -6.343 -23.726 1.00 84.75 71 GLU A N 1
ATOM 573 C CA . GLU A 1 71 ? 30.138 -7.787 -23.543 1.00 84.75 71 GLU A CA 1
ATOM 574 C C . GLU A 1 71 ? 28.815 -8.562 -23.407 1.00 84.75 71 GLU A C 1
ATOM 576 O O . GLU A 1 71 ? 28.790 -9.756 -23.699 1.00 84.75 71 GLU A O 1
ATOM 581 N N . ASP A 1 72 ? 27.729 -7.884 -23.023 1.00 86.25 72 ASP A N 1
ATOM 582 C CA . ASP A 1 72 ? 26.381 -8.450 -22.867 1.00 86.25 72 ASP A CA 1
ATOM 583 C C . ASP A 1 72 ? 25.470 -8.135 -24.069 1.00 86.25 72 ASP A C 1
ATOM 585 O O . ASP A 1 72 ? 24.267 -8.422 -24.053 1.00 86.25 72 ASP A O 1
ATOM 589 N N . LEU A 1 73 ? 26.016 -7.514 -25.120 1.00 85.50 73 LEU A N 1
ATOM 590 C CA . LEU A 1 73 ? 25.286 -7.303 -26.363 1.00 85.50 73 LEU A CA 1
ATOM 591 C C . LEU A 1 73 ? 24.956 -8.650 -27.003 1.00 85.50 73 LEU A C 1
ATOM 593 O O . LEU A 1 73 ? 25.777 -9.565 -27.062 1.00 85.50 73 LEU A O 1
ATOM 597 N N . PHE A 1 74 ? 23.731 -8.752 -27.512 1.00 83.62 74 PHE A N 1
ATOM 598 C CA . PHE A 1 74 ? 23.325 -9.924 -28.267 1.00 83.62 74 PHE A CA 1
ATOM 599 C C . PHE A 1 74 ? 24.225 -10.057 -29.505 1.00 83.62 74 PHE A C 1
ATOM 601 O O . PHE A 1 74 ? 24.479 -9.048 -30.171 1.00 83.62 74 PHE A O 1
ATOM 608 N N . PRO A 1 75 ? 24.709 -11.272 -29.820 1.00 84.06 75 PRO A N 1
ATOM 609 C CA . PRO A 1 75 ? 25.398 -11.514 -31.080 1.00 84.06 75 PRO A CA 1
ATOM 610 C C . PRO A 1 75 ? 24.458 -11.199 -32.247 1.00 84.06 75 PRO A C 1
ATOM 612 O O . PRO A 1 75 ? 23.238 -11.170 -32.067 1.00 84.06 75 PRO A O 1
ATOM 615 N N . ASP A 1 76 ? 25.015 -10.983 -33.438 1.00 83.00 76 ASP A N 1
ATOM 616 C CA . ASP A 1 76 ? 24.196 -10.832 -34.637 1.00 83.00 76 ASP A CA 1
ATOM 617 C C . ASP A 1 76 ? 23.443 -12.147 -34.898 1.00 83.00 76 ASP A C 1
ATOM 619 O O . ASP A 1 76 ? 24.004 -13.152 -35.336 1.00 83.00 76 ASP A O 1
ATOM 623 N N . VAL A 1 77 ? 22.164 -12.164 -34.524 1.00 81.56 77 VAL A N 1
ATOM 624 C CA . VAL A 1 77 ? 21.296 -13.335 -34.666 1.00 81.56 77 VAL A CA 1
ATOM 625 C C . VAL A 1 77 ? 20.805 -13.495 -36.101 1.00 81.56 77 VAL A C 1
ATOM 627 O O . VAL A 1 77 ? 20.365 -14.591 -36.456 1.00 81.56 77 VAL A O 1
ATOM 630 N N . ASP A 1 78 ? 20.918 -12.449 -36.925 1.00 81.25 78 ASP A N 1
ATOM 631 C CA . ASP A 1 78 ? 20.402 -12.427 -38.291 1.00 81.25 78 ASP A CA 1
ATOM 632 C C . ASP A 1 78 ? 21.281 -13.251 -39.246 1.00 81.25 78 ASP A C 1
ATOM 634 O O . ASP A 1 78 ? 20.783 -13.737 -40.262 1.00 81.25 78 ASP A O 1
ATOM 638 N N . GLU A 1 79 ? 22.546 -13.516 -38.892 1.00 80.81 79 GLU A N 1
ATOM 639 C CA . GLU A 1 79 ? 23.497 -14.297 -39.707 1.00 80.81 79 GLU A CA 1
ATOM 640 C C . GLU A 1 79 ? 22.993 -15.703 -40.069 1.00 80.81 79 GLU A C 1
ATOM 642 O O . GLU A 1 79 ? 23.342 -16.255 -41.115 1.00 80.81 79 GLU A O 1
ATOM 647 N N . THR A 1 80 ? 22.180 -16.301 -39.196 1.00 81.75 80 THR A N 1
ATOM 648 C CA . THR A 1 80 ? 21.664 -17.671 -39.364 1.00 81.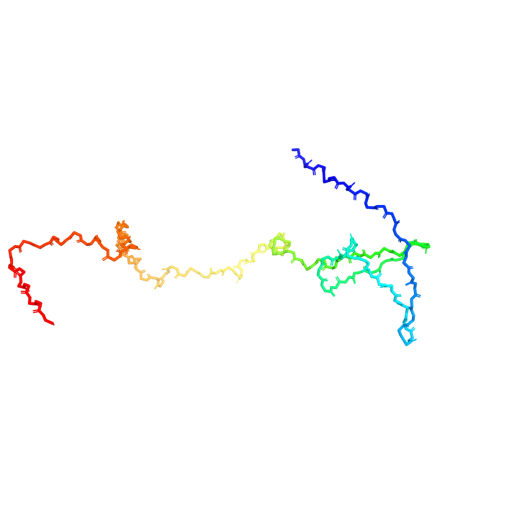75 80 THR A CA 1
ATOM 649 C C . THR A 1 80 ? 20.184 -17.716 -39.719 1.00 81.75 80 THR A C 1
ATOM 651 O O . THR A 1 80 ? 19.630 -18.804 -39.923 1.00 81.75 80 THR A O 1
ATOM 654 N N . LEU A 1 81 ? 19.525 -16.556 -39.801 1.00 84.38 81 LEU A N 1
ATOM 655 C CA . LEU A 1 81 ? 18.116 -16.511 -40.139 1.00 84.38 81 LEU A CA 1
ATOM 656 C C . LEU A 1 81 ? 17.930 -16.856 -41.612 1.00 84.38 81 LEU A C 1
ATOM 658 O O . LEU A 1 81 ? 18.530 -16.281 -42.518 1.00 84.38 81 LEU A O 1
ATOM 662 N N . LEU A 1 82 ? 17.035 -17.810 -41.849 1.00 86.38 82 LEU A N 1
ATOM 663 C CA . LEU A 1 82 ? 16.476 -17.997 -43.174 1.00 86.38 82 LEU A CA 1
ATOM 664 C C . LEU A 1 82 ? 15.741 -16.712 -43.580 1.00 86.38 82 LEU A C 1
ATOM 666 O O . LEU A 1 82 ? 15.177 -16.038 -42.711 1.00 86.38 82 LEU A O 1
ATOM 670 N N . PRO A 1 83 ? 15.695 -16.389 -44.884 1.00 83.19 83 PRO A N 1
ATOM 671 C CA . PRO A 1 83 ? 14.903 -15.267 -45.362 1.00 83.19 83 PRO A CA 1
ATOM 672 C C . PRO A 1 83 ? 13.479 -15.361 -44.811 1.00 83.19 83 PRO A C 1
ATOM 674 O O . PRO A 1 83 ? 12.892 -16.451 -44.756 1.00 83.19 83 PRO A O 1
ATOM 677 N N . ALA A 1 84 ? 12.944 -14.215 -44.381 1.00 83.12 84 ALA A N 1
ATOM 678 C CA . ALA A 1 84 ? 11.580 -14.127 -43.887 1.00 83.12 84 ALA A CA 1
ATOM 679 C C . ALA A 1 84 ? 10.641 -14.752 -44.922 1.00 83.12 84 ALA A C 1
ATOM 681 O O . ALA A 1 84 ? 10.701 -14.431 -46.109 1.00 83.12 84 ALA A O 1
ATOM 682 N N . LYS A 1 85 ? 9.800 -15.686 -44.477 1.00 83.38 85 LYS A N 1
ATOM 683 C CA . LYS A 1 85 ? 8.771 -16.238 -45.351 1.00 83.38 85 LYS A CA 1
ATOM 684 C C . LYS A 1 85 ? 7.777 -15.133 -45.659 1.00 83.38 85 LYS A C 1
ATOM 686 O O . LYS A 1 85 ? 7.308 -14.468 -44.734 1.00 83.38 85 LYS A O 1
ATOM 691 N N . ASP A 1 86 ? 7.425 -15.003 -46.930 1.00 82.50 86 ASP A N 1
ATOM 692 C CA . ASP A 1 86 ? 6.262 -14.221 -47.311 1.00 82.50 86 ASP A CA 1
ATOM 693 C C . ASP A 1 86 ? 5.049 -14.765 -46.555 1.00 82.50 86 ASP A C 1
ATOM 695 O O . ASP A 1 86 ? 4.750 -15.963 -46.565 1.00 82.50 86 ASP A O 1
ATOM 699 N N . ILE A 1 87 ? 4.398 -13.869 -45.825 1.00 76.75 87 ILE A N 1
ATOM 700 C CA . ILE A 1 87 ? 3.122 -14.143 -45.188 1.00 76.75 87 ILE A CA 1
ATOM 701 C C . ILE A 1 87 ? 2.076 -13.617 -46.149 1.00 76.75 87 ILE A C 1
ATOM 703 O O . ILE A 1 87 ? 1.973 -12.408 -46.366 1.00 76.75 87 ILE A O 1
ATOM 707 N N . ASP A 1 88 ? 1.276 -14.532 -46.689 1.00 77.19 88 ASP A N 1
ATOM 708 C CA . ASP A 1 88 ? 0.020 -14.176 -47.323 1.00 77.19 88 ASP A CA 1
ATOM 709 C C . ASP A 1 88 ? -0.858 -13.539 -46.245 1.00 77.19 88 ASP A C 1
ATOM 711 O O . ASP A 1 88 ? -1.506 -14.222 -45.444 1.00 77.19 88 ASP A O 1
ATOM 715 N N . LEU A 1 89 ? -0.839 -12.205 -46.181 1.00 73.50 89 LEU A N 1
ATOM 716 C CA . LEU A 1 89 ? -1.806 -11.430 -45.421 1.00 73.50 89 LEU A CA 1
ATOM 717 C C . LEU A 1 89 ? -3.155 -11.677 -46.085 1.00 73.50 89 LEU A C 1
ATOM 719 O O . LEU A 1 89 ? -3.559 -10.946 -46.988 1.00 73.50 89 LEU A O 1
ATOM 723 N N . TRP A 1 90 ? -3.816 -12.761 -45.677 1.00 62.19 90 TRP A N 1
ATOM 724 C CA . TRP A 1 90 ? -5.135 -13.098 -46.175 1.00 62.19 90 TRP A CA 1
ATOM 725 C C . TRP A 1 90 ? -6.020 -11.869 -45.958 1.00 62.19 90 TRP A C 1
ATOM 727 O O . TRP A 1 90 ? -6.200 -11.458 -44.803 1.00 62.19 90 TRP A O 1
ATOM 737 N N . PRO A 1 91 ? -6.550 -11.241 -47.025 1.00 54.72 91 PRO A N 1
ATOM 738 C CA . PRO A 1 91 ? -7.459 -10.126 -46.865 1.00 54.72 91 PRO A CA 1
ATOM 739 C C . PRO A 1 91 ? -8.650 -10.675 -46.099 1.00 54.72 91 PRO A C 1
ATOM 741 O O . PRO A 1 91 ? -9.330 -11.594 -46.552 1.00 54.72 91 PRO A O 1
ATOM 744 N N . ALA A 1 92 ? -8.820 -10.171 -44.882 1.00 53.22 92 ALA A N 1
ATOM 745 C CA . ALA A 1 92 ? -9.807 -10.614 -43.925 1.00 53.22 92 ALA A CA 1
ATOM 746 C C . ALA A 1 92 ? -11.183 -10.828 -44.580 1.00 53.22 92 ALA A C 1
ATOM 748 O O . ALA A 1 92 ? -11.970 -9.904 -44.739 1.00 53.22 92 ALA A O 1
ATOM 749 N N . PHE A 1 93 ? -11.497 -12.085 -44.878 1.00 45.53 93 PHE A N 1
ATOM 750 C CA . PHE A 1 93 ? -12.849 -12.611 -44.783 1.00 45.53 93 PHE A CA 1
ATOM 751 C C . PHE A 1 93 ? -12.838 -13.619 -43.648 1.00 45.53 93 PHE A C 1
ATOM 753 O O . PHE A 1 93 ? -12.899 -14.832 -43.830 1.00 45.53 93 PHE A O 1
ATOM 760 N N . ILE A 1 94 ? -12.725 -13.076 -42.438 1.00 53.59 94 ILE A N 1
ATOM 761 C CA . ILE A 1 94 ? -13.177 -13.767 -41.242 1.00 53.59 94 ILE A CA 1
ATOM 762 C C . ILE A 1 94 ? -14.690 -13.918 -41.426 1.00 53.59 94 ILE A C 1
ATOM 764 O O . ILE A 1 94 ? -15.460 -12.989 -41.188 1.00 53.59 94 ILE A O 1
ATOM 768 N N . CYS A 1 95 ? -15.122 -15.073 -41.925 1.00 46.69 95 CYS A N 1
ATOM 769 C CA . CYS A 1 95 ? -16.529 -15.441 -41.953 1.00 46.69 95 CYS A CA 1
ATOM 770 C C . CYS A 1 95 ? -16.923 -15.789 -40.509 1.00 46.69 95 CYS A C 1
ATOM 772 O O . CYS A 1 95 ? -16.856 -16.937 -40.083 1.00 46.69 95 CYS A O 1
ATOM 774 N N . TRP A 1 96 ? -17.249 -14.768 -39.714 1.00 44.88 96 TRP A N 1
ATOM 775 C CA . TRP A 1 96 ? -17.661 -14.918 -38.313 1.00 44.88 96 TRP A CA 1
ATOM 776 C C . TRP A 1 96 ? -19.150 -15.290 -38.169 1.00 44.88 96 TRP A C 1
ATOM 778 O O . TRP A 1 96 ? -19.691 -15.304 -37.068 1.00 44.88 96 TRP A O 1
ATOM 788 N N . THR A 1 97 ? -19.833 -15.612 -39.274 1.00 46.47 97 THR A N 1
ATOM 789 C CA . THR A 1 97 ? -21.221 -16.095 -39.249 1.00 46.47 97 THR A CA 1
ATOM 790 C C . THR A 1 97 ? -21.394 -17.304 -40.173 1.00 46.47 97 THR A C 1
ATOM 792 O O . THR A 1 97 ? -20.799 -17.312 -41.250 1.00 46.47 97 THR A O 1
ATOM 795 N N . PRO A 1 98 ? -22.211 -18.315 -39.813 1.00 48.50 98 PRO A N 1
ATOM 796 C CA . PRO A 1 98 ? -22.340 -19.552 -40.592 1.00 48.50 98 PRO A CA 1
ATOM 797 C C . PRO A 1 98 ? -23.047 -19.397 -41.950 1.00 48.50 98 PRO A C 1
ATOM 799 O O . PRO A 1 98 ? -23.226 -20.390 -42.649 1.00 48.50 98 PRO A O 1
ATOM 802 N N . THR A 1 99 ? -23.511 -18.199 -42.319 1.00 47.69 99 THR A N 1
ATOM 803 C CA . THR A 1 99 ? -24.577 -18.052 -43.326 1.00 47.69 99 THR A CA 1
ATOM 804 C C . THR A 1 99 ? -24.180 -17.333 -44.610 1.00 47.69 99 THR A C 1
ATOM 806 O O . THR A 1 99 ? -25.039 -17.114 -45.462 1.00 47.69 99 THR A O 1
ATOM 809 N N . SER A 1 100 ? -22.912 -16.978 -44.811 1.00 50.94 100 SER A N 1
ATOM 810 C CA . SER A 1 100 ? -22.512 -16.270 -46.034 1.00 50.94 100 SER A CA 1
ATOM 811 C C . SER A 1 100 ? -21.123 -16.658 -46.531 1.00 50.94 100 SER A C 1
ATOM 813 O O . SER A 1 100 ? -20.213 -15.840 -46.632 1.00 50.94 100 SER A O 1
ATOM 815 N N . CYS A 1 101 ? -20.976 -17.919 -46.937 1.00 41.34 101 CYS A N 1
ATOM 816 C CA . CYS A 1 101 ? -19.979 -18.270 -47.945 1.00 41.34 101 CYS A CA 1
ATOM 817 C C . CYS A 1 101 ? -20.538 -17.911 -49.333 1.00 41.34 101 CYS A C 1
ATOM 819 O O . CYS A 1 101 ? -21.505 -18.546 -49.764 1.00 41.34 101 CYS A O 1
ATOM 821 N N . PRO A 1 102 ? -19.959 -16.953 -50.082 1.00 43.84 102 PRO A N 1
ATOM 822 C CA . PRO A 1 102 ? -20.240 -16.856 -51.502 1.00 43.84 102 PRO A CA 1
ATOM 823 C C . PRO A 1 102 ? -19.525 -18.035 -52.165 1.00 43.84 102 PRO A C 1
ATOM 825 O O . PRO A 1 102 ? -18.301 -18.074 -52.266 1.00 43.84 102 PRO A O 1
ATOM 828 N N . CYS A 1 103 ? -20.294 -19.051 -52.544 1.00 38.88 103 CYS A N 1
ATOM 829 C CA . CYS A 1 103 ? -19.799 -20.202 -53.283 1.00 38.88 103 CYS A CA 1
ATOM 830 C C . CYS A 1 103 ? -19.402 -19.736 -54.693 1.00 38.88 103 CYS A C 1
ATOM 832 O O . CYS A 1 103 ? -20.212 -19.753 -55.616 1.00 38.88 103 CYS A O 1
ATOM 834 N N . SER A 1 104 ? -18.170 -19.264 -54.864 1.00 47.91 104 SER A N 1
ATOM 835 C CA . SER A 1 104 ? -17.579 -19.049 -56.179 1.00 47.91 104 SER A CA 1
ATOM 836 C C . SER A 1 104 ? -16.865 -20.329 -56.610 1.00 47.91 104 SER A C 1
ATOM 838 O O . SER A 1 104 ? -15.678 -20.530 -56.363 1.00 47.91 104 SER A O 1
ATOM 840 N N . LYS A 1 105 ? -17.590 -21.220 -57.293 1.00 43.19 105 LYS A N 1
ATOM 841 C CA . LYS A 1 105 ? -16.947 -22.141 -58.235 1.00 43.19 105 LYS A CA 1
ATOM 842 C C . LYS A 1 105 ? -17.673 -22.132 -59.578 1.00 43.19 105 LYS A C 1
ATOM 844 O O . LYS A 1 105 ? -18.899 -22.256 -59.594 1.00 43.19 105 LYS A O 1
ATOM 849 N N . PRO A 1 106 ? -16.933 -21.993 -60.691 1.00 47.81 106 PRO A N 1
ATOM 850 C CA . PRO A 1 106 ? -17.488 -22.150 -62.018 1.00 47.81 106 PRO A CA 1
ATOM 851 C C . PRO A 1 106 ? -17.749 -23.644 -62.262 1.00 47.81 106 PRO A C 1
ATOM 853 O O . PRO A 1 106 ? -16.929 -24.491 -61.923 1.00 47.81 106 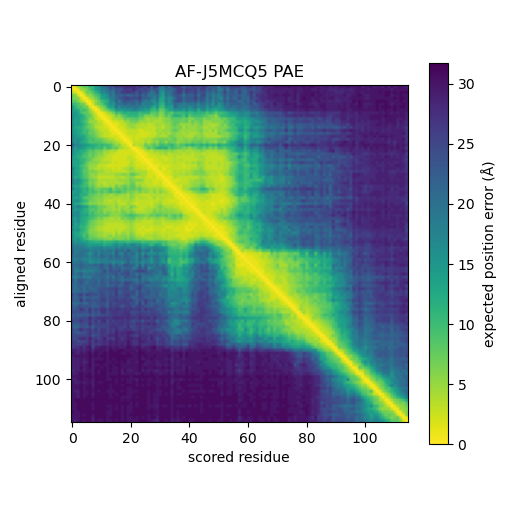PRO A O 1
ATOM 856 N N . GLU A 1 107 ? -18.924 -23.932 -62.816 1.00 47.53 107 GLU A N 1
ATOM 857 C CA . GLU A 1 107 ? -19.281 -25.178 -63.509 1.00 47.53 107 GLU A CA 1
ATOM 858 C C . GLU A 1 107 ? -19.184 -26.489 -62.700 1.00 47.53 107 GLU A C 1
ATOM 860 O O . GLU A 1 107 ? -18.195 -27.215 -62.727 1.00 47.53 107 GLU A O 1
ATOM 865 N N . GLY A 1 108 ? -20.285 -26.866 -62.033 1.00 39.78 108 GLY A N 1
ATOM 866 C CA . GLY A 1 108 ? -20.413 -28.210 -61.453 1.00 39.78 108 GLY A CA 1
ATOM 867 C C . GLY A 1 108 ? -21.592 -28.425 -60.500 1.00 39.78 108 GLY A C 1
ATOM 868 O O . GLY A 1 108 ? -21.384 -28.645 -59.317 1.00 39.78 108 GLY A O 1
ATOM 869 N N . ARG A 1 109 ? -22.825 -28.350 -61.021 1.00 42.41 109 ARG A N 1
ATOM 870 C CA . ARG A 1 109 ? -24.109 -28.879 -60.491 1.00 42.41 109 ARG A CA 1
ATOM 871 C C . ARG A 1 109 ? -24.168 -29.266 -58.988 1.00 42.41 109 ARG A C 1
ATOM 873 O O . ARG A 1 109 ? -23.838 -30.391 -58.617 1.00 42.41 109 ARG A O 1
ATOM 880 N N . CYS A 1 110 ? -24.773 -28.404 -58.164 1.00 43.97 110 CYS A N 1
ATOM 881 C CA . CYS A 1 110 ? -25.232 -28.743 -56.810 1.00 43.97 110 CYS A CA 1
ATOM 882 C C . CYS A 1 110 ? -26.367 -29.778 -56.866 1.00 43.97 110 CYS A C 1
ATOM 884 O O . CYS A 1 110 ? -27.432 -29.512 -57.426 1.00 43.97 110 CYS A O 1
ATOM 886 N N . ARG A 1 111 ? -26.158 -30.962 -56.284 1.00 39.69 111 ARG A N 1
ATOM 887 C CA . ARG A 1 111 ? -27.210 -31.967 -56.092 1.00 39.69 111 ARG A CA 1
ATOM 888 C C . ARG A 1 111 ? -27.748 -31.824 -54.668 1.00 39.69 111 ARG A C 1
ATOM 890 O O . ARG A 1 111 ? -27.065 -32.177 -53.715 1.00 39.69 111 ARG A O 1
ATOM 897 N N . SER A 1 112 ? -28.956 -31.285 -54.527 1.00 45.22 112 SER A N 1
ATOM 898 C CA . SER A 1 112 ? -29.699 -31.317 -53.269 1.00 45.22 112 SER A CA 1
ATOM 899 C C . SER A 1 112 ? -30.261 -32.723 -53.067 1.00 45.22 112 SER A C 1
ATOM 901 O O . SER A 1 112 ? -31.182 -33.131 -53.776 1.00 45.22 112 SER A O 1
ATOM 903 N N . THR A 1 113 ? -29.740 -33.467 -52.102 1.00 38.66 113 THR A N 1
ATOM 904 C CA . THR A 1 113 ? -30.452 -34.614 -51.533 1.00 38.66 113 THR A CA 1
ATOM 905 C C . THR A 1 113 ? -30.812 -34.268 -50.101 1.00 38.66 113 THR A C 1
ATOM 907 O O . THR A 1 113 ? -29.983 -34.362 -49.204 1.00 38.66 113 THR A O 1
ATOM 910 N N . HIS A 1 114 ? -32.057 -33.832 -49.916 1.00 37.78 114 HIS A N 1
ATOM 911 C CA . HIS A 1 114 ? -32.731 -33.902 -48.629 1.00 37.78 114 HIS A CA 1
ATOM 912 C C . HIS A 1 114 ? -33.020 -35.375 -48.320 1.00 37.78 114 HIS A C 1
ATOM 914 O O . HIS A 1 114 ? -33.826 -35.993 -49.021 1.00 37.78 114 HIS A O 1
ATOM 920 N N . ARG A 1 115 ? -32.398 -35.911 -47.269 1.00 35.84 115 ARG A N 1
ATOM 921 C CA . ARG A 1 115 ? -33.085 -36.714 -46.253 1.00 35.84 115 ARG A CA 1
ATOM 922 C C . ARG A 1 115 ? -32.279 -36.749 -44.966 1.00 35.84 115 ARG A C 1
ATOM 924 O O . ARG A 1 115 ? -31.050 -36.933 -45.071 1.00 35.84 115 ARG A O 1
#

Solvent-accessible surface area (backbone atoms only — not comparable to full-atom values): 8492 Å² total; per-residue (Å²): 132,84,80,78,72,80,78,75,79,71,78,91,76,93,69,72,76,46,73,57,90,92,44,81,46,68,73,74,53,80,94,65,62,65,74,74,96,46,69,44,79,45,76,59,90,94,42,78,47,76,43,58,61,75,71,79,47,71,65,58,53,60,74,66,61,73,83,76,52,85,89,68,53,80,72,82,66,66,83,77,54,71,79,81,74,86,72,83,76,70,79,84,73,77,73,88,55,100,84,72,79,82,84,84,70,86,87,79,84,87,80,87,77,90,128

Radius of gyration: 32.29 Å; Cα contacts (8 Å, |Δi|>4): 46; chains: 1; bounding box: 63×57×86 Å

Foldseek 3Di:
DDPPDPPPPDDDDDWDWDDDPPDIDTDQPPVRDAPDDDWDWDDDPPDIDIHHPDDQDVVNVVVPDDDDDPVPDDDPPCVPDDPDDDDPPPPDPPVVDPPDDPPDDPDDDDDDDDD

Nearest PDB structures (foldseek):
  6nkl-assembly1_D-2  TM=6.575E-01  e=9.333E-03  Haemophilus influenzae
  3zvk-assembly1_E  TM=7.404E-01  e=1.996E-02  Rickettsia felis
  3zvk-assembly1_H  TM=7.303E-01  e=3.110E-02  Rickettsia felis
  3zvk-assembly1_G  TM=5.162E-01  e=6.799E-03  Rickettsia felis
  9h6c-assembly1_D-2  TM=6.351E-01  e=2.572E-02  Escherichia coli KLY

pLDDT: mean 73.73, std 18.35, range [35.84, 94.19]

Secondary structure (DSSP, 8-state):
---------PPP----EEEETTEEEEPPPGGGPPSSS-EEEEEETTEEEEEE--PPPHHHHHHTPPPPPGGGSPP-SGGGPPPPPP----------STT------SS--------

Mean predicted aligned error: 18.65 Å

Sequence (115 aa):
MPRLRHYETTPPREAKLFRNNKSQAVRIPADFELPGDRVMIHRDGDRLIIEPVRRKNLLDVLAGLQPLSPEDLFPDVDETLLPAKDIDLWPAFICWTPTSCPCSKPEGRCRSTHR